Protein AF-A0A1H7T6Z9-F1 (afdb_monomer_lite)

Structure (mmCIF, N/CA/C/O backbone):
data_AF-A0A1H7T6Z9-F1
#
_entry.id   AF-A0A1H7T6Z9-F1
#
loop_
_atom_site.group_PDB
_atom_site.id
_atom_site.type_symbol
_atom_site.label_atom_id
_atom_site.label_alt_id
_atom_site.label_comp_id
_atom_site.label_asym_id
_atom_site.label_entity_id
_atom_site.label_seq_id
_atom_site.pdbx_PDB_ins_code
_atom_site.Cartn_x
_atom_site.Cartn_y
_atom_site.Cartn_z
_atom_site.occupancy
_atom_site.B_iso_or_equiv
_atom_site.auth_seq_id
_atom_site.auth_comp_id
_atom_site.auth_asym_id
_atom_site.auth_atom_id
_atom_site.pdbx_PDB_model_num
ATOM 1 N N . MET A 1 1 ? 16.676 -11.929 27.627 1.00 57.44 1 MET A N 1
ATOM 2 C CA . MET A 1 1 ? 15.987 -12.385 26.399 1.00 57.44 1 MET A CA 1
ATOM 3 C C . MET A 1 1 ? 15.562 -11.222 25.501 1.00 57.44 1 MET A C 1
ATOM 5 O O . MET A 1 1 ? 16.091 -11.121 24.407 1.00 57.44 1 MET A O 1
ATOM 9 N N . MET A 1 2 ? 14.733 -10.282 25.974 1.00 67.62 2 MET A N 1
ATOM 10 C CA . MET A 1 2 ? 14.221 -9.146 25.175 1.00 67.62 2 MET A CA 1
ATOM 11 C C . MET A 1 2 ? 15.306 -8.262 24.519 1.00 67.62 2 MET A C 1
ATOM 13 O O . MET A 1 2 ? 15.162 -7.859 23.372 1.00 67.62 2 MET A O 1
ATOM 17 N N . LYS A 1 3 ? 16.438 -8.031 25.203 1.00 70.81 3 LYS A N 1
ATOM 18 C CA . LYS A 1 3 ? 17.573 -7.251 24.664 1.00 70.81 3 LYS A CA 1
ATOM 19 C C . LYS A 1 3 ? 18.275 -7.924 23.479 1.00 70.81 3 LYS A C 1
ATOM 21 O O . LYS A 1 3 ? 18.734 -7.235 22.581 1.00 70.81 3 LYS A O 1
ATOM 26 N N . ILE A 1 4 ? 18.343 -9.257 23.480 1.00 84.38 4 ILE A N 1
ATOM 27 C CA . ILE A 1 4 ? 18.971 -10.033 22.400 1.00 84.38 4 ILE A CA 1
ATOM 28 C C . ILE A 1 4 ? 18.060 -10.018 21.173 1.00 84.38 4 ILE A C 1
ATOM 30 O O . ILE A 1 4 ? 18.540 -9.797 20.072 1.00 84.38 4 ILE A O 1
ATOM 34 N N . VAL A 1 5 ? 16.746 -10.159 21.370 1.00 84.94 5 VAL A N 1
ATOM 35 C CA . VAL A 1 5 ? 15.757 -10.064 20.285 1.00 84.94 5 VAL A CA 1
ATOM 36 C C . VAL A 1 5 ? 15.786 -8.678 19.639 1.00 84.94 5 VAL A C 1
ATOM 38 O O . VAL A 1 5 ? 15.854 -8.580 18.420 1.00 84.94 5 VAL A O 1
ATOM 41 N N . LEU A 1 6 ? 15.822 -7.612 20.446 1.00 81.50 6 LEU A N 1
ATOM 42 C CA . LEU A 1 6 ? 15.933 -6.241 19.946 1.00 81.50 6 LEU A CA 1
ATOM 43 C C . LEU A 1 6 ? 17.241 -6.019 19.175 1.00 81.50 6 LEU A C 1
ATOM 45 O O . LEU A 1 6 ? 17.231 -5.415 18.111 1.00 81.50 6 LEU A O 1
ATOM 49 N N . PHE A 1 7 ? 18.360 -6.536 19.683 1.00 84.75 7 PHE A N 1
ATOM 50 C CA . PHE A 1 7 ? 19.660 -6.413 19.028 1.00 84.75 7 PHE A CA 1
ATOM 51 C C . PHE A 1 7 ? 19.715 -7.168 17.693 1.00 84.75 7 PHE A C 1
ATOM 53 O O . PHE A 1 7 ? 20.201 -6.625 16.706 1.00 84.75 7 PHE A O 1
ATOM 60 N N . VAL A 1 8 ? 19.156 -8.381 17.639 1.00 86.25 8 VAL A N 1
ATOM 61 C CA . VAL A 1 8 ? 19.026 -9.166 16.400 1.00 86.25 8 VAL A CA 1
ATOM 62 C C . VAL A 1 8 ? 18.113 -8.456 15.401 1.00 86.25 8 VAL A C 1
ATOM 64 O O . VAL A 1 8 ? 18.444 -8.396 14.222 1.00 86.25 8 VAL A O 1
ATOM 67 N N . PHE A 1 9 ? 17.009 -7.865 15.864 1.00 82.75 9 PHE A N 1
ATOM 68 C CA . PHE A 1 9 ? 16.104 -7.090 15.017 1.00 82.75 9 PHE A CA 1
ATOM 69 C C . PHE A 1 9 ? 16.793 -5.849 14.433 1.00 82.75 9 PHE A C 1
ATOM 71 O O . PHE A 1 9 ? 16.716 -5.616 13.232 1.00 82.75 9 PHE A O 1
ATOM 78 N N . VAL A 1 10 ? 17.541 -5.097 15.247 1.00 84.81 10 VAL A N 1
ATOM 79 C CA . VAL A 1 10 ? 18.316 -3.930 14.791 1.00 84.81 10 VAL A CA 1
ATOM 80 C C . VAL A 1 10 ? 19.400 -4.336 13.789 1.00 84.81 10 VAL A C 1
ATOM 82 O O . VAL A 1 10 ? 19.550 -3.679 12.761 1.00 84.81 10 VAL A O 1
ATOM 85 N N . LEU A 1 11 ? 20.113 -5.439 14.039 1.00 81.44 11 LEU A N 1
ATOM 86 C CA . LEU A 1 11 ? 21.101 -5.985 13.104 1.00 81.44 11 LEU A CA 1
ATOM 87 C C . LEU A 1 11 ? 20.465 -6.365 11.765 1.00 81.44 11 LEU A C 1
ATOM 89 O O . LEU A 1 11 ? 20.989 -5.994 10.718 1.00 81.44 11 LEU A O 1
ATOM 93 N N . LEU A 1 12 ? 19.316 -7.039 11.793 1.00 76.88 12 LEU A N 1
ATOM 94 C CA . LEU A 1 12 ? 18.609 -7.477 10.592 1.00 76.88 12 LEU A CA 1
ATOM 95 C C . LEU A 1 12 ? 18.054 -6.291 9.790 1.00 76.88 12 LEU A C 1
ATOM 97 O O . LEU A 1 12 ? 18.137 -6.284 8.568 1.00 76.88 12 LEU A O 1
ATOM 101 N N . VAL A 1 13 ? 17.569 -5.244 10.461 1.00 75.62 13 VAL A N 1
ATOM 102 C CA . VAL A 1 13 ? 17.171 -3.991 9.801 1.00 75.62 13 VAL A CA 1
ATOM 103 C C . VAL A 1 13 ? 18.387 -3.294 9.178 1.00 75.62 13 VAL A C 1
ATOM 105 O O . VAL A 1 13 ? 18.314 -2.834 8.041 1.00 75.62 13 VAL A O 1
ATOM 108 N N . SER A 1 14 ? 19.528 -3.258 9.874 1.00 70.62 14 SER A N 1
ATOM 109 C CA . SER A 1 14 ? 20.735 -2.592 9.369 1.00 70.62 14 SER A CA 1
ATOM 110 C C . SER A 1 14 ? 21.342 -3.271 8.135 1.00 70.62 14 SER A C 1
ATOM 112 O O . SER A 1 14 ? 21.759 -2.580 7.210 1.00 70.62 14 SER A O 1
ATOM 114 N N . THR A 1 15 ? 21.329 -4.607 8.058 1.00 68.25 15 THR A N 1
ATOM 115 C CA . THR A 1 15 ? 21.848 -5.337 6.888 1.00 68.25 15 THR A CA 1
ATOM 116 C C . THR A 1 15 ? 20.952 -5.191 5.662 1.00 68.25 15 THR A C 1
ATOM 118 O O . THR A 1 15 ? 21.460 -5.137 4.544 1.00 68.25 15 THR A O 1
ATOM 121 N N . VAL A 1 16 ? 19.635 -5.065 5.855 1.00 62.72 16 VAL A N 1
ATOM 122 C CA . VAL A 1 16 ? 18.693 -4.776 4.765 1.00 62.72 16 VAL A CA 1
ATOM 123 C C . VAL A 1 16 ? 18.946 -3.378 4.193 1.00 62.72 16 VAL A C 1
ATOM 125 O O . VAL A 1 16 ? 18.998 -3.224 2.974 1.00 62.72 16 VAL A O 1
ATOM 128 N N . ILE A 1 17 ? 19.197 -2.377 5.046 1.00 60.91 17 ILE A N 1
ATOM 129 C CA . ILE A 1 17 ? 19.465 -0.993 4.614 1.00 60.91 17 ILE A CA 1
ATOM 130 C C . ILE A 1 17 ? 20.803 -0.882 3.863 1.00 60.91 17 ILE A C 1
ATOM 132 O O . ILE A 1 17 ? 20.879 -0.203 2.843 1.00 60.91 17 ILE A O 1
ATOM 136 N N . SER A 1 18 ? 21.855 -1.572 4.316 1.00 55.03 18 SER A N 1
ATOM 137 C CA . SER A 1 18 ? 23.195 -1.485 3.708 1.00 55.03 18 SER A CA 1
ATOM 138 C C . SER A 1 18 ? 23.372 -2.276 2.403 1.00 55.03 18 SER A C 1
ATOM 140 O O . SER A 1 18 ? 24.425 -2.182 1.781 1.00 55.03 18 SER A O 1
ATOM 142 N N . SER A 1 19 ? 22.372 -3.050 1.971 1.00 51.69 19 SER A N 1
ATOM 143 C CA . SER A 1 19 ? 22.443 -3.871 0.748 1.00 51.69 19 SER A CA 1
ATOM 144 C C . SER A 1 19 ? 22.004 -3.151 -0.539 1.00 51.69 19 SER A C 1
ATOM 146 O O . SER A 1 19 ? 21.921 -3.774 -1.594 1.00 51.69 19 SER A O 1
ATOM 148 N N . GLN A 1 20 ? 21.732 -1.842 -0.479 1.00 53.03 20 GLN A N 1
ATOM 149 C CA . GLN A 1 20 ? 21.158 -1.091 -1.604 1.00 53.03 20 GLN A CA 1
ATOM 150 C C . GLN A 1 20 ? 22.172 -0.599 -2.653 1.00 53.03 20 GLN A C 1
ATOM 152 O O . GLN A 1 20 ? 21.759 -0.219 -3.749 1.00 53.03 20 GLN A O 1
ATOM 157 N N . ASP A 1 21 ? 23.476 -0.681 -2.390 1.00 42.06 21 ASP A N 1
ATOM 158 C CA . ASP A 1 21 ? 24.509 -0.236 -3.329 1.00 42.06 21 ASP A CA 1
ATOM 159 C C . ASP A 1 21 ? 25.068 -1.404 -4.148 1.00 42.06 21 ASP A C 1
ATOM 161 O O . ASP A 1 21 ? 26.077 -1.998 -3.769 1.00 42.06 21 ASP A O 1
ATOM 165 N N . SER A 1 22 ? 24.418 -1.734 -5.272 1.00 42.53 22 SER A N 1
ATOM 166 C CA . SER A 1 22 ? 25.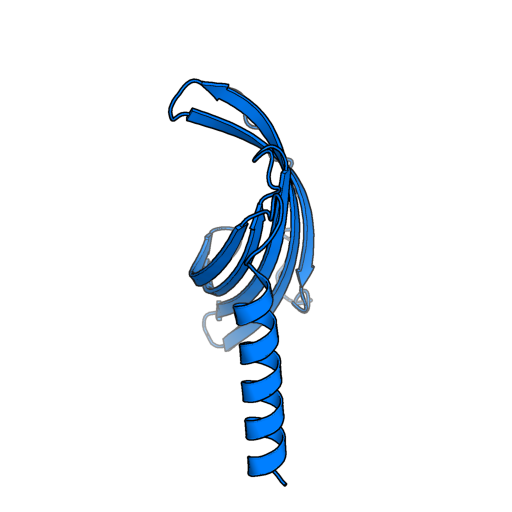049 -2.101 -6.561 1.00 42.53 22 SER A CA 1
ATOM 167 C C . SER A 1 22 ? 24.046 -2.773 -7.515 1.00 42.53 22 SER A C 1
ATOM 169 O O . SER A 1 22 ? 23.539 -3.850 -7.220 1.00 42.53 22 SER A O 1
ATOM 171 N N . TYR A 1 23 ? 23.879 -2.159 -8.694 1.00 46.25 23 TYR A N 1
ATOM 172 C CA . TYR A 1 23 ? 23.100 -2.564 -9.883 1.00 46.25 23 TYR A CA 1
ATOM 173 C C . TYR A 1 23 ? 21.584 -2.346 -9.837 1.00 46.25 23 TYR A C 1
ATOM 175 O O . TYR A 1 23 ? 20.864 -3.064 -9.164 1.00 46.25 23 TYR A O 1
ATOM 183 N N . GLU A 1 24 ? 21.121 -1.361 -10.624 1.00 55.41 24 GLU A N 1
ATOM 184 C CA . GLU A 1 24 ? 19.726 -1.168 -11.060 1.00 55.41 24 GLU A CA 1
ATOM 185 C C . GLU A 1 24 ? 18.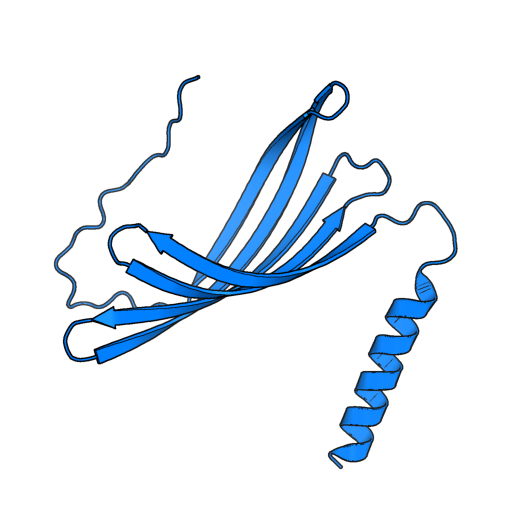661 -1.532 -10.016 1.00 55.41 24 GLU A C 1
ATOM 187 O O . GLU A 1 24 ? 17.714 -2.250 -10.322 1.00 55.41 24 GLU A O 1
ATOM 192 N N . ASN A 1 25 ? 18.786 -1.063 -8.778 1.00 64.38 25 ASN A N 1
ATOM 193 C CA . ASN A 1 25 ? 17.817 -1.406 -7.746 1.00 64.38 25 ASN A CA 1
ATOM 194 C C . ASN A 1 25 ? 16.636 -0.435 -7.803 1.00 64.38 25 ASN A C 1
ATOM 196 O O . ASN A 1 25 ? 16.803 0.785 -7.839 1.00 64.38 25 ASN A O 1
ATOM 200 N N . GLY A 1 26 ? 15.425 -0.989 -7.860 1.00 70.25 26 GLY A N 1
ATOM 201 C CA . GLY A 1 26 ? 14.199 -0.223 -7.668 1.00 70.25 26 GLY A CA 1
ATOM 202 C C . GLY A 1 26 ? 14.192 0.520 -6.324 1.00 70.25 26 GLY A C 1
ATOM 203 O O . GLY A 1 26 ? 15.003 0.233 -5.446 1.00 70.25 26 GLY A O 1
ATOM 204 N N . SER A 1 27 ? 13.282 1.476 -6.141 1.00 83.69 27 SER A N 1
ATOM 205 C CA . SER A 1 27 ? 13.150 2.199 -4.869 1.00 83.69 27 SER A CA 1
ATOM 206 C C . SER A 1 27 ? 12.188 1.484 -3.928 1.00 83.69 27 SER A C 1
ATOM 208 O O . SER A 1 27 ? 11.183 0.934 -4.377 1.00 83.69 27 SER A O 1
ATOM 210 N N . ILE A 1 28 ? 12.478 1.510 -2.626 1.00 88.12 28 ILE A N 1
ATOM 211 C CA . ILE A 1 28 ? 11.510 1.152 -1.586 1.00 88.12 28 ILE A CA 1
ATOM 212 C C . ILE A 1 28 ? 11.161 2.418 -0.812 1.00 88.12 28 ILE A C 1
ATOM 214 O O . ILE A 1 28 ? 12.044 3.066 -0.255 1.00 88.12 28 ILE A O 1
ATOM 218 N N . ASP A 1 29 ? 9.873 2.728 -0.758 1.00 86.25 29 ASP A N 1
ATOM 219 C CA . ASP A 1 29 ? 9.303 3.856 -0.039 1.00 86.25 29 ASP A CA 1
ATOM 220 C C . ASP A 1 29 ? 8.437 3.334 1.115 1.00 86.25 29 ASP A C 1
ATOM 222 O O . ASP A 1 29 ? 7.695 2.359 0.967 1.00 86.25 29 ASP A O 1
ATOM 226 N N . PHE A 1 30 ? 8.522 3.984 2.275 1.00 91.12 30 PHE A N 1
ATOM 227 C CA . PHE A 1 30 ? 7.702 3.669 3.445 1.00 91.12 30 PHE A CA 1
ATOM 228 C C . PHE A 1 30 ? 6.856 4.881 3.826 1.00 91.12 30 PHE A C 1
ATOM 230 O O . PHE A 1 30 ? 7.336 6.013 3.808 1.00 91.12 30 PHE A O 1
ATOM 237 N N . GLY A 1 31 ? 5.599 4.635 4.183 1.00 83.00 31 GLY A N 1
ATOM 238 C CA . GLY A 1 31 ? 4.636 5.654 4.576 1.00 83.00 31 GLY A CA 1
ATOM 239 C C . GLY A 1 31 ? 3.961 5.303 5.893 1.00 83.00 31 GLY A C 1
ATOM 240 O O . GLY A 1 31 ? 3.641 4.144 6.153 1.00 83.00 31 GLY A O 1
ATOM 241 N N . LEU A 1 32 ? 3.742 6.326 6.713 1.00 88.12 32 LEU A N 1
ATOM 242 C CA . LEU A 1 32 ? 2.908 6.281 7.907 1.00 88.12 32 LEU A CA 1
ATOM 243 C C . LEU A 1 32 ? 1.950 7.464 7.833 1.00 88.12 32 LEU A C 1
ATOM 245 O O . LEU A 1 32 ? 2.377 8.577 7.519 1.00 88.12 32 LEU A O 1
ATOM 249 N N . GLY A 1 33 ? 0.671 7.245 8.112 1.00 87.44 33 GLY A N 1
ATOM 250 C CA . GLY A 1 33 ? -0.318 8.311 7.999 1.00 87.44 33 GLY A CA 1
ATOM 251 C C . GLY A 1 33 ? -1.613 8.024 8.735 1.00 87.44 33 GLY A C 1
ATOM 252 O O . GLY A 1 33 ? -1.813 6.937 9.271 1.00 87.44 33 GLY A O 1
ATOM 253 N N . ALA A 1 34 ? -2.491 9.021 8.747 1.00 87.06 34 ALA A N 1
ATOM 254 C CA . ALA A 1 34 ? -3.892 8.824 9.084 1.00 87.06 34 ALA A CA 1
ATOM 255 C C . ALA A 1 34 ? -4.658 8.409 7.823 1.00 87.06 34 ALA A C 1
ATOM 257 O O . ALA A 1 34 ? -4.348 8.878 6.726 1.00 87.06 34 ALA A O 1
ATOM 258 N N . VAL A 1 35 ? -5.659 7.552 7.984 1.00 81.25 35 VAL A N 1
ATOM 259 C CA . VAL A 1 35 ? -6.585 7.170 6.917 1.00 81.25 35 VAL A CA 1
ATOM 260 C C . VAL A 1 35 ? -7.995 7.572 7.322 1.00 81.25 35 VAL A C 1
ATOM 262 O O . VAL A 1 35 ? -8.369 7.456 8.487 1.00 81.25 35 VAL A O 1
ATOM 265 N N . ILE A 1 36 ? -8.751 8.098 6.365 1.00 80.44 36 ILE A N 1
ATOM 266 C CA . ILE A 1 36 ? -10.174 8.391 6.514 1.00 80.44 36 ILE A CA 1
ATOM 267 C C . ILE A 1 36 ? -10.874 7.670 5.372 1.00 80.44 36 ILE A C 1
ATOM 269 O O . ILE A 1 36 ? -10.514 7.866 4.209 1.00 80.44 36 ILE A O 1
ATOM 273 N N . SER A 1 37 ? -11.848 6.840 5.711 1.00 75.38 37 SER A N 1
ATOM 274 C CA . SER A 1 37 ? -12.731 6.172 4.765 1.00 75.38 37 SER A CA 1
ATOM 275 C C . SER A 1 37 ? -14.131 6.742 4.965 1.00 75.38 37 SER A C 1
ATOM 277 O O . SER A 1 37 ? -14.668 6.770 6.071 1.00 75.38 37 SER A O 1
ATOM 279 N N . VAL A 1 38 ? -14.670 7.309 3.888 1.00 70.25 38 VAL A N 1
ATOM 280 C CA . VAL A 1 38 ? -16.006 7.911 3.832 1.00 70.25 38 VAL A CA 1
ATOM 281 C C . VAL A 1 38 ? -16.832 7.080 2.863 1.00 70.25 38 VAL A C 1
ATOM 283 O O . VAL A 1 38 ? -16.831 7.318 1.655 1.00 70.25 38 VAL A O 1
ATOM 286 N N . GLY A 1 39 ? -17.461 6.041 3.409 1.00 68.44 39 GLY A N 1
ATOM 287 C CA . GLY A 1 39 ? -18.320 5.107 2.689 1.00 68.44 39 GLY A CA 1
ATOM 288 C C . GLY A 1 39 ? -19.710 5.054 3.315 1.00 68.44 39 GLY A C 1
ATOM 289 O O . GLY A 1 39 ? -20.394 6.069 3.412 1.00 68.44 39 GLY A O 1
ATOM 290 N N . LEU A 1 40 ? -20.127 3.858 3.733 1.00 62.25 40 LEU A N 1
ATOM 291 C CA . LEU A 1 40 ? -21.375 3.655 4.481 1.00 62.25 40 LEU A CA 1
ATOM 292 C C . LEU A 1 40 ? -21.266 4.135 5.935 1.00 62.25 40 LEU A C 1
ATOM 294 O O . LEU A 1 40 ? -22.269 4.515 6.533 1.00 62.25 40 LEU A O 1
ATOM 298 N N . GLN A 1 41 ? -20.053 4.139 6.484 1.00 67.12 41 GLN A N 1
ATOM 299 C CA . GLN A 1 41 ? -19.734 4.631 7.817 1.00 67.12 41 GLN A CA 1
ATOM 300 C C . GLN A 1 41 ? -18.500 5.541 7.737 1.00 67.12 41 GLN A C 1
ATOM 302 O O . GLN A 1 41 ? -17.704 5.443 6.799 1.00 67.12 41 GLN A O 1
ATOM 307 N N . GLU A 1 42 ? -18.379 6.474 8.683 1.00 71.88 42 GLU A N 1
ATOM 308 C CA . GLU A 1 42 ? -17.177 7.296 8.830 1.00 71.88 42 GLU A CA 1
ATOM 309 C C . GLU A 1 42 ? -16.138 6.519 9.637 1.00 71.88 42 GLU A C 1
ATOM 311 O O . GLU A 1 42 ? -16.323 6.249 10.826 1.00 71.88 42 GLU A O 1
ATOM 316 N N . GLU A 1 43 ? -15.031 6.180 8.986 1.00 80.56 43 GLU A N 1
ATOM 317 C CA . GLU A 1 43 ? -13.969 5.376 9.579 1.00 80.56 43 GLU A CA 1
ATO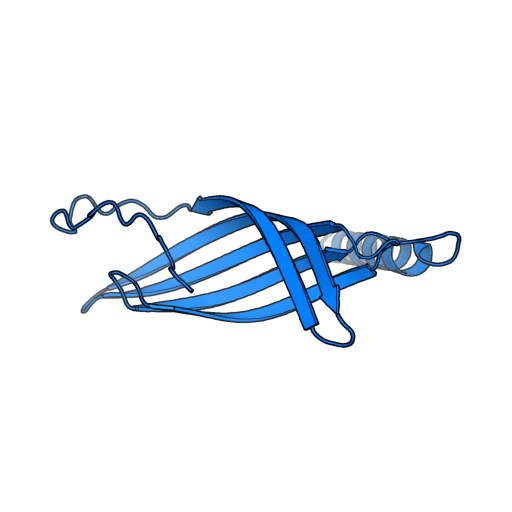M 318 C C . GLU A 1 43 ? -12.695 6.216 9.592 1.00 80.56 43 GLU A C 1
ATOM 320 O O . GLU A 1 43 ? -12.266 6.760 8.569 1.00 80.56 43 GLU A O 1
ATOM 325 N N . VAL A 1 44 ? -12.071 6.332 10.761 1.00 86.62 44 VAL A N 1
ATOM 326 C CA . VAL A 1 44 ? -10.779 7.009 10.914 1.00 86.62 44 VAL A CA 1
ATOM 327 C C . VAL A 1 44 ? -9.753 6.005 11.385 1.00 86.62 44 VAL A C 1
ATOM 329 O O . VAL A 1 44 ? -10.067 5.108 12.154 1.00 86.62 44 VAL A O 1
ATOM 332 N N . GLY A 1 45 ? -8.513 6.130 10.946 1.00 87.62 45 GLY A N 1
ATOM 333 C CA . GLY A 1 45 ? -7.519 5.111 11.223 1.00 87.62 45 GLY A CA 1
ATOM 334 C C . GLY A 1 45 ? -6.097 5.589 11.066 1.00 87.62 45 GLY A C 1
ATOM 335 O O . GLY A 1 45 ? -5.833 6.749 10.745 1.00 87.62 45 GLY A O 1
ATOM 336 N N . PHE A 1 46 ? -5.172 4.657 11.255 1.00 91.25 46 PHE A N 1
ATOM 337 C CA . PHE A 1 46 ? -3.791 4.834 10.835 1.00 91.25 46 PHE A CA 1
ATOM 338 C C . PHE A 1 46 ? -3.434 3.838 9.736 1.00 91.25 46 PHE A C 1
ATOM 340 O O . PHE A 1 46 ? -3.960 2.728 9.683 1.00 91.25 46 PHE A O 1
ATOM 347 N N . ASN A 1 47 ? -2.515 4.257 8.876 1.00 90.06 47 ASN A N 1
ATOM 348 C CA . ASN A 1 47 ? -2.006 3.515 7.738 1.00 90.06 47 ASN A CA 1
ATOM 349 C C . ASN A 1 47 ? -0.496 3.328 7.883 1.00 90.06 47 ASN A C 1
ATOM 351 O O . ASN A 1 47 ? 0.230 4.263 8.234 1.00 90.06 47 ASN A O 1
ATOM 355 N N . ILE A 1 48 ? -0.038 2.124 7.563 1.00 91.88 48 ILE A N 1
ATOM 356 C CA . ILE A 1 48 ? 1.357 1.795 7.308 1.00 91.88 48 ILE A CA 1
ATOM 357 C C . ILE A 1 48 ? 1.434 1.271 5.879 1.00 91.88 48 ILE A C 1
ATOM 359 O O . ILE A 1 48 ? 0.727 0.331 5.521 1.00 91.88 48 ILE A O 1
ATOM 363 N N . ARG A 1 49 ? 2.309 1.854 5.065 1.00 90.31 49 ARG A N 1
ATOM 364 C CA . ARG A 1 49 ? 2.489 1.489 3.659 1.00 90.31 49 ARG A CA 1
ATOM 365 C C . ARG A 1 49 ? 3.951 1.204 3.365 1.00 90.31 49 ARG A C 1
ATOM 367 O O . ARG A 1 49 ? 4.832 1.950 3.785 1.00 90.31 49 ARG A O 1
ATOM 374 N N . SER A 1 50 ? 4.202 0.160 2.590 1.00 91.38 50 SER A N 1
ATOM 375 C CA . SER A 1 50 ? 5.472 -0.071 1.912 1.00 91.38 50 SER A CA 1
ATOM 376 C C . SER A 1 50 ? 5.220 -0.166 0.416 1.00 91.38 50 SER A C 1
ATOM 378 O O . SER A 1 50 ? 4.264 -0.802 -0.027 1.00 91.38 50 SER A O 1
ATOM 380 N N . GLN A 1 51 ? 6.066 0.485 -0.367 1.00 89.69 51 GLN A N 1
ATOM 381 C CA . GLN A 1 51 ? 5.963 0.523 -1.812 1.00 89.69 51 GLN A CA 1
ATOM 382 C C . GLN A 1 51 ? 7.321 0.205 -2.426 1.00 89.69 51 GLN A C 1
ATOM 384 O O . GLN A 1 51 ? 8.298 0.876 -2.129 1.00 89.69 51 GLN A O 1
ATOM 389 N N . PHE A 1 52 ? 7.375 -0.768 -3.330 1.00 90.44 52 PHE A N 1
ATOM 390 C CA . PHE A 1 52 ? 8.548 -1.037 -4.153 1.00 90.44 52 PHE A CA 1
ATOM 391 C C . PHE A 1 52 ? 8.290 -0.601 -5.594 1.00 90.44 52 PHE A C 1
ATOM 393 O O . PHE A 1 52 ? 7.411 -1.140 -6.266 1.00 90.44 52 PHE A O 1
ATOM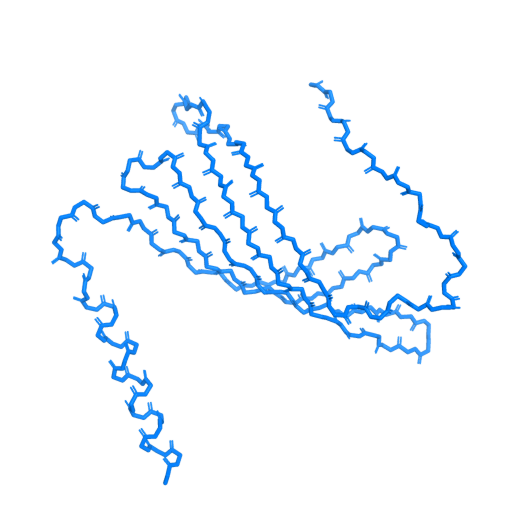 400 N N . THR A 1 53 ? 9.069 0.350 -6.094 1.00 88.88 53 THR A N 1
ATOM 401 C CA . THR A 1 53 ? 9.028 0.795 -7.488 1.00 88.88 53 THR A CA 1
ATOM 402 C C . THR A 1 53 ? 10.189 0.173 -8.246 1.00 88.88 53 THR A C 1
ATOM 404 O O . THR A 1 53 ? 11.343 0.407 -7.914 1.00 88.88 53 THR A O 1
ATOM 407 N N . SER A 1 54 ? 9.894 -0.586 -9.300 1.00 86.94 54 SER A N 1
ATOM 408 C CA . SER A 1 54 ? 10.915 -1.182 -10.172 1.00 86.94 54 SER A CA 1
ATOM 409 C C . SER A 1 54 ? 11.890 -0.142 -10.735 1.00 86.94 54 SER A C 1
ATOM 411 O O . SER A 1 54 ? 11.551 1.025 -10.928 1.00 86.94 54 SER A O 1
ATOM 413 N N . SER A 1 55 ? 13.087 -0.587 -11.096 1.00 83.38 55 SER A N 1
ATOM 414 C CA . SER A 1 55 ? 14.190 0.247 -11.599 1.00 83.38 55 SER A CA 1
ATOM 415 C C . SER A 1 55 ? 13.832 0.996 -12.885 1.00 83.38 55 SER A C 1
ATOM 417 O O . SER A 1 55 ? 14.231 2.139 -13.088 1.00 83.38 55 SER A O 1
ATOM 419 N N . THR A 1 56 ? 12.987 0.393 -13.727 1.00 81.75 56 THR A N 1
ATOM 420 C CA . THR A 1 56 ? 12.445 1.031 -14.941 1.00 81.75 56 THR A CA 1
ATOM 421 C C . THR A 1 56 ? 11.331 2.043 -14.650 1.00 81.75 56 THR A C 1
ATOM 423 O O . THR A 1 56 ? 10.843 2.705 -15.566 1.00 81.75 56 THR A O 1
ATOM 426 N N . LYS A 1 57 ? 10.896 2.154 -13.387 1.00 80.00 57 LYS A N 1
ATOM 427 C CA . LYS A 1 57 ? 9.777 2.973 -12.893 1.00 80.00 57 LYS A CA 1
ATOM 428 C C . LYS A 1 57 ? 8.435 2.683 -13.576 1.00 80.00 57 LYS A C 1
ATOM 430 O O . LYS A 1 57 ? 7.518 3.508 -13.521 1.00 80.00 57 LYS A O 1
ATOM 435 N N . LYS A 1 58 ? 8.314 1.518 -14.224 1.00 85.69 58 LYS A N 1
ATOM 436 C CA . LYS A 1 58 ? 7.103 1.080 -14.933 1.00 85.69 58 LYS A CA 1
ATOM 437 C C . LYS A 1 58 ? 6.141 0.317 -14.044 1.00 85.69 58 LYS A C 1
ATOM 439 O O . LYS A 1 58 ? 4.945 0.397 -14.281 1.00 85.69 58 LYS A O 1
ATOM 444 N N . SER A 1 59 ? 6.648 -0.395 -13.048 1.00 89.56 59 SER A N 1
ATOM 445 C CA . SER A 1 59 ? 5.831 -1.205 -12.149 1.00 89.56 59 SER A CA 1
ATOM 446 C C . SER A 1 59 ? 6.094 -0.852 -10.697 1.00 89.56 59 SER A C 1
ATOM 448 O O . SER A 1 59 ? 7.238 -0.567 -10.328 1.00 89.56 59 SER A O 1
ATOM 450 N N . THR A 1 60 ? 5.043 -0.931 -9.893 1.00 90.81 60 THR A N 1
ATOM 451 C CA . THR A 1 60 ? 5.057 -0.617 -8.472 1.00 90.81 60 THR A CA 1
ATOM 452 C C . THR A 1 60 ? 4.257 -1.668 -7.712 1.00 90.81 60 THR A C 1
ATOM 454 O O . THR A 1 60 ? 3.111 -1.939 -8.056 1.00 90.81 60 THR A O 1
ATOM 457 N N . TYR A 1 61 ? 4.857 -2.243 -6.679 1.00 91.94 61 TYR A N 1
ATOM 458 C CA . TYR A 1 61 ? 4.216 -3.164 -5.746 1.00 91.94 61 TYR A CA 1
ATOM 459 C C . TYR A 1 61 ? 3.942 -2.413 -4.453 1.00 91.94 61 TYR A C 1
ATOM 461 O O . TYR A 1 61 ? 4.806 -1.676 -3.986 1.00 91.94 61 TYR A O 1
ATOM 469 N N . ILE A 1 62 ? 2.755 -2.579 -3.890 1.00 91.56 62 ILE A N 1
ATOM 470 C CA . ILE A 1 62 ? 2.316 -1.855 -2.703 1.00 91.56 62 ILE A CA 1
ATOM 471 C C . ILE A 1 62 ? 1.790 -2.867 -1.693 1.00 91.56 62 ILE A C 1
ATOM 473 O O . ILE A 1 62 ? 1.037 -3.771 -2.049 1.00 91.56 62 ILE A O 1
ATOM 477 N N . VAL A 1 63 ? 2.198 -2.703 -0.441 1.00 92.62 63 VAL A N 1
ATOM 478 C CA . VAL A 1 63 ? 1.684 -3.435 0.713 1.00 92.62 63 VAL A CA 1
ATOM 479 C C . VAL A 1 63 ? 1.222 -2.417 1.739 1.00 92.62 63 VAL A C 1
ATOM 481 O O . VAL A 1 63 ? 1.955 -1.484 2.071 1.00 92.62 63 VAL A O 1
ATOM 484 N N . GLU A 1 64 ? 0.008 -2.591 2.238 1.00 92.44 64 GLU A N 1
ATOM 485 C CA . GLU A 1 64 ? -0.638 -1.667 3.158 1.00 92.44 64 GLU A CA 1
ATOM 486 C C . GLU A 1 64 ? -1.245 -2.415 4.330 1.00 92.44 64 GLU A C 1
ATOM 488 O O . GLU A 1 64 ? -1.858 -3.466 4.171 1.00 92.44 64 GLU A O 1
ATOM 493 N N . TYR A 1 65 ? -1.093 -1.832 5.508 1.00 91.50 65 TYR A N 1
ATOM 494 C CA . TYR A 1 65 ? -1.824 -2.205 6.700 1.00 91.50 65 TYR A CA 1
ATOM 495 C C . TYR A 1 65 ? -2.568 -0.975 7.203 1.00 91.50 65 TYR A C 1
ATOM 497 O O . TYR A 1 65 ? -1.957 0.076 7.413 1.00 91.50 65 TYR A O 1
ATOM 505 N N . ASN A 1 66 ? -3.871 -1.107 7.411 1.00 89.19 66 ASN A N 1
ATOM 506 C CA . ASN A 1 66 ? -4.681 -0.080 8.041 1.00 89.19 66 ASN A CA 1
ATOM 507 C C . ASN A 1 66 ? -5.305 -0.629 9.310 1.00 89.19 66 ASN A C 1
ATOM 509 O O . ASN A 1 66 ? -5.674 -1.798 9.385 1.00 89.19 66 ASN A O 1
ATOM 513 N N . ARG A 1 67 ? -5.475 0.249 10.289 1.00 89.62 67 ARG A N 1
ATOM 514 C CA . ARG A 1 67 ? -6.339 -0.008 11.431 1.00 89.62 67 ARG A CA 1
ATOM 515 C C . ARG A 1 67 ? -7.351 1.107 11.535 1.00 89.62 67 ARG A C 1
ATOM 517 O O . ARG A 1 67 ? -6.962 2.264 11.702 1.00 89.62 67 ARG A O 1
ATOM 524 N N . PHE A 1 68 ? -8.615 0.734 11.452 1.00 88.38 68 PHE A N 1
ATOM 525 C CA . PHE A 1 68 ? -9.745 1.645 11.463 1.00 88.38 68 PHE A CA 1
ATOM 526 C C . PHE A 1 68 ? -10.447 1.628 12.815 1.00 88.38 68 PHE A C 1
ATOM 528 O O . PHE A 1 68 ? -10.468 0.618 13.516 1.00 88.38 68 PHE A O 1
A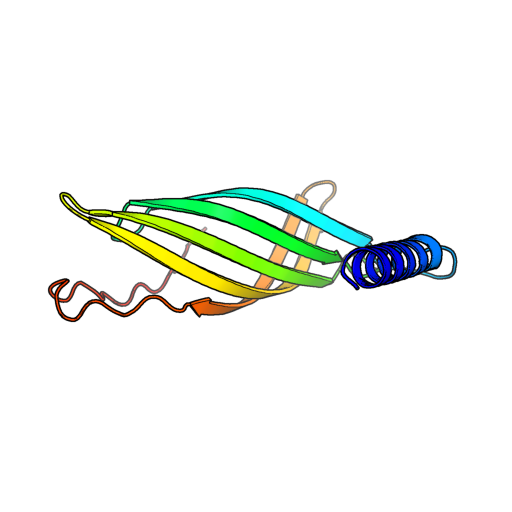TOM 535 N N . PHE A 1 69 ? -11.009 2.774 13.166 1.00 86.88 69 PHE A N 1
ATOM 536 C CA . PHE A 1 69 ? -11.843 3.022 14.325 1.00 86.88 69 PHE A CA 1
ATOM 537 C C . PHE A 1 69 ? -13.166 3.563 13.798 1.00 86.88 69 PHE A C 1
ATOM 539 O O . PHE A 1 69 ? -13.218 4.648 13.209 1.00 86.88 69 PHE A O 1
ATOM 546 N N . ILE A 1 70 ? -14.222 2.793 14.013 1.00 82.12 70 ILE A N 1
ATOM 547 C CA . ILE A 1 70 ? -15.587 3.161 13.677 1.00 82.12 70 ILE A CA 1
ATOM 548 C C . ILE A 1 70 ? -16.230 3.680 14.952 1.00 82.12 70 ILE A C 1
ATOM 550 O O . ILE A 1 70 ? -16.249 2.998 15.980 1.00 82.12 70 ILE A O 1
ATOM 554 N N . LYS A 1 71 ? -16.754 4.901 14.900 1.00 72.12 71 LYS A N 1
ATOM 555 C CA . LYS A 1 71 ? -17.499 5.470 16.018 1.00 72.12 71 LYS A CA 1
ATOM 556 C C . LYS A 1 71 ? -18.991 5.233 15.808 1.00 72.12 71 LYS A C 1
ATOM 558 O O . LYS A 1 71 ? -19.657 6.055 15.185 1.00 72.12 71 LYS A O 1
ATOM 563 N N . GLU A 1 72 ? -19.522 4.157 16.379 1.00 67.19 72 GLU A N 1
ATOM 564 C CA . GLU A 1 72 ? -20.968 3.999 16.549 1.00 67.19 72 GLU A CA 1
ATOM 565 C C . GLU A 1 72 ? -21.413 4.599 17.892 1.00 67.19 72 GLU A C 1
ATOM 567 O O . GLU A 1 72 ? -20.636 4.690 18.843 1.00 67.19 72 GLU A O 1
ATOM 572 N N . PHE A 1 73 ? -22.665 5.063 17.959 1.00 59.59 73 PHE A N 1
ATOM 573 C CA . PHE A 1 73 ? -23.219 5.919 19.023 1.00 59.59 73 PHE A CA 1
ATOM 574 C C . PHE A 1 73 ? -22.834 5.536 20.466 1.00 59.59 73 PHE A C 1
ATOM 576 O O . PHE A 1 73 ? -22.626 6.431 21.285 1.00 59.59 73 PHE A O 1
ATOM 583 N N . GLU A 1 74 ? -22.707 4.241 20.768 1.00 61.59 74 GLU A N 1
ATOM 584 C CA . GLU A 1 74 ? -22.351 3.732 22.101 1.00 61.59 74 GLU A CA 1
ATOM 585 C C . GLU A 1 74 ? -21.142 2.778 22.112 1.00 61.59 74 GLU A C 1
ATOM 587 O O . GLU A 1 74 ? -20.706 2.371 23.189 1.00 61.59 74 GLU A O 1
ATOM 592 N N . ASN A 1 75 ? -20.566 2.432 20.952 1.00 62.69 75 ASN A N 1
ATOM 593 C CA . ASN A 1 75 ? -19.467 1.471 20.864 1.00 62.69 75 ASN A CA 1
ATOM 594 C C . ASN A 1 75 ? -18.433 1.884 19.807 1.00 62.69 75 ASN A C 1
ATOM 596 O O . ASN A 1 75 ? -18.777 2.375 18.736 1.00 62.69 75 ASN A O 1
ATOM 600 N N . THR A 1 76 ? -17.148 1.709 20.119 1.00 73.19 76 THR A N 1
ATOM 601 C CA . THR A 1 76 ? -16.071 1.920 19.141 1.00 73.19 76 THR A CA 1
ATOM 602 C C . THR A 1 76 ? -15.651 0.574 18.591 1.00 73.19 76 THR A C 1
ATOM 604 O O . THR A 1 76 ? -15.033 -0.216 19.308 1.00 73.19 76 THR A O 1
ATOM 607 N N . GLU A 1 77 ? -15.977 0.320 17.331 1.00 80.50 77 GLU A N 1
ATOM 608 C CA . GLU A 1 77 ? -15.508 -0.874 16.641 1.00 80.50 77 GLU A CA 1
ATOM 609 C C . GLU A 1 77 ? -14.141 -0.621 16.029 1.00 80.50 77 GLU A C 1
ATOM 611 O O . GLU A 1 77 ? -13.789 0.502 15.656 1.00 80.50 77 GLU A O 1
ATOM 616 N N . VAL A 1 78 ? -13.336 -1.674 15.974 1.00 86.31 78 VAL A N 1
ATOM 617 C CA . VAL A 1 78 ? -11.971 -1.600 15.475 1.00 86.31 78 VAL A CA 1
ATOM 618 C C . VAL A 1 78 ? -11.714 -2.819 14.623 1.00 86.31 78 VAL A C 1
ATOM 620 O O . VAL A 1 78 ? -11.939 -3.938 15.078 1.00 86.31 78 VAL A O 1
ATOM 623 N N . TYR A 1 79 ? -11.186 -2.596 13.430 1.00 85.62 79 TYR A N 1
ATOM 624 C CA . TYR A 1 79 ? -10.783 -3.664 12.529 1.00 85.62 79 TYR A CA 1
ATOM 625 C C . TYR A 1 79 ? -9.495 -3.298 11.797 1.00 85.62 79 TYR A C 1
ATOM 627 O O . TYR A 1 79 ? -9.003 -2.162 11.846 1.00 85.62 79 TYR A O 1
ATOM 635 N N . ASN A 1 80 ? -8.908 -4.310 11.184 1.00 88.00 80 ASN A N 1
ATOM 636 C CA . ASN A 1 80 ? -7.631 -4.292 10.515 1.00 88.00 80 ASN A CA 1
ATOM 637 C C . ASN A 1 80 ? -7.819 -4.675 9.050 1.00 88.00 80 ASN A C 1
ATOM 639 O O . ASN A 1 80 ? -8.399 -5.717 8.741 1.00 88.00 80 ASN A O 1
ATOM 643 N N . ASP A 1 81 ? -7.197 -3.892 8.174 1.00 89.25 81 ASP A N 1
ATOM 644 C CA . ASP A 1 81 ? -7.132 -4.182 6.748 1.00 89.25 81 ASP A CA 1
ATOM 645 C C . ASP A 1 81 ? -5.702 -4.456 6.342 1.00 89.25 81 ASP A C 1
ATOM 647 O O . ASP A 1 81 ? -4.774 -3.732 6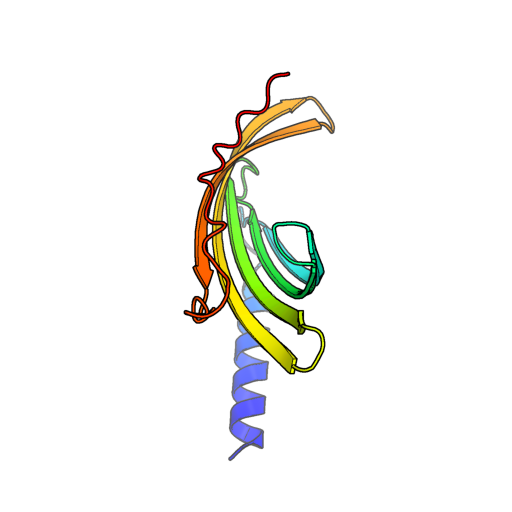.710 1.00 89.25 81 ASP A O 1
ATOM 651 N N . PHE A 1 82 ? -5.539 -5.469 5.504 1.00 89.06 82 PHE A N 1
ATOM 652 C CA . PHE A 1 82 ? -4.293 -5.755 4.830 1.00 89.06 82 PHE A CA 1
ATOM 653 C C . PHE A 1 82 ? -4.508 -5.745 3.320 1.00 89.06 82 PHE A C 1
ATOM 655 O O . PHE A 1 82 ? -5.298 -6.519 2.776 1.00 89.06 82 PHE A O 1
ATOM 662 N N . GLY A 1 83 ? -3.790 -4.854 2.644 1.00 89.12 83 GLY A N 1
ATOM 663 C CA . GLY A 1 83 ? -3.864 -4.646 1.209 1.00 89.12 83 GLY A CA 1
ATOM 664 C C . GLY A 1 83 ? -2.563 -5.010 0.512 1.00 89.12 83 GLY A C 1
ATOM 665 O O . GLY A 1 83 ? -1.478 -4.653 0.967 1.00 89.12 83 GLY A O 1
ATOM 666 N N . VAL A 1 84 ? -2.674 -5.671 -0.636 1.00 87.88 84 VAL A N 1
ATOM 667 C CA . VAL A 1 84 ? -1.576 -5.823 -1.595 1.00 87.88 84 VAL A CA 1
ATOM 668 C C . VAL A 1 84 ? -2.029 -5.334 -2.959 1.00 87.88 84 VAL A C 1
ATOM 670 O O . VAL A 1 84 ? -3.136 -5.639 -3.400 1.00 87.88 84 VAL A O 1
ATOM 673 N N . ALA A 1 85 ? -1.183 -4.577 -3.646 1.00 90.69 85 ALA A N 1
ATOM 674 C CA . ALA A 1 85 ? -1.490 -4.067 -4.972 1.00 90.69 85 ALA A CA 1
ATOM 675 C C . ALA A 1 85 ? -0.272 -4.080 -5.894 1.00 90.69 85 ALA A C 1
ATOM 677 O O . ALA A 1 85 ? 0.881 -3.989 -5.468 1.00 90.69 85 ALA A O 1
ATOM 678 N N . TYR A 1 86 ? -0.558 -4.177 -7.185 1.00 91.19 86 TYR A N 1
ATOM 679 C CA . TYR A 1 86 ? 0.398 -4.088 -8.269 1.00 91.19 86 TYR A CA 1
ATOM 680 C C . TYR A 1 86 ? -0.094 -3.071 -9.291 1.00 91.19 86 TYR A C 1
ATOM 682 O O . TYR A 1 86 ? -1.146 -3.247 -9.908 1.00 91.19 86 TYR A O 1
ATOM 690 N N . ASN A 1 87 ? 0.702 -2.029 -9.496 1.00 92.50 87 ASN A N 1
ATOM 691 C CA . ASN A 1 87 ? 0.422 -0.944 -10.420 1.00 92.50 87 ASN A CA 1
ATOM 692 C C . ASN A 1 87 ? 1.439 -0.948 -11.563 1.00 92.50 87 ASN A C 1
ATOM 694 O O . ASN A 1 87 ? 2.632 -1.176 -11.359 1.00 92.50 87 ASN A O 1
ATOM 698 N N . VAL A 1 88 ? 0.971 -0.627 -12.765 1.00 90.44 88 VAL A N 1
ATOM 699 C CA . VAL A 1 88 ? 1.776 -0.429 -13.970 1.00 90.44 88 VAL A CA 1
ATOM 700 C C . VAL A 1 88 ? 1.505 0.960 -14.531 1.00 90.44 88 VAL A C 1
ATOM 702 O O . VAL A 1 88 ? 0.362 1.409 -14.628 1.00 90.44 88 VAL A O 1
ATOM 705 N N . ARG A 1 89 ? 2.565 1.656 -14.934 1.00 88.69 89 ARG A N 1
ATOM 706 C CA . ARG A 1 89 ? 2.478 2.927 -15.647 1.00 88.69 89 ARG A CA 1
ATOM 707 C C . ARG A 1 89 ? 2.044 2.676 -17.086 1.00 88.69 89 ARG A C 1
ATOM 709 O O . ARG A 1 89 ? 2.757 2.029 -17.847 1.00 88.69 89 ARG A O 1
ATOM 716 N N . LEU A 1 90 ? 0.893 3.228 -17.446 1.00 89.38 90 LEU A N 1
ATOM 717 C CA . LEU A 1 90 ? 0.316 3.121 -18.782 1.00 89.38 90 LEU A CA 1
ATOM 718 C C . LEU A 1 90 ? 0.821 4.248 -19.683 1.00 89.38 90 LEU A C 1
ATOM 720 O O . LEU A 1 90 ? 1.209 4.009 -20.823 1.00 89.38 90 LEU A O 1
ATOM 724 N N . ILE A 1 91 ? 0.834 5.478 -19.159 1.00 88.94 91 ILE A N 1
ATOM 725 C CA . ILE A 1 91 ? 1.225 6.687 -19.894 1.00 88.94 91 ILE A CA 1
ATOM 726 C C . ILE A 1 91 ? 2.116 7.550 -19.000 1.00 88.94 91 ILE A C 1
ATOM 728 O O . ILE A 1 91 ? 1.878 7.667 -17.795 1.00 88.94 91 ILE A O 1
ATOM 732 N N . HIS A 1 92 ? 3.139 8.161 -19.597 1.00 86.31 92 HIS A N 1
ATOM 733 C CA . HIS A 1 92 ? 4.004 9.140 -18.950 1.00 86.31 92 HIS A CA 1
ATOM 734 C C . HIS A 1 92 ? 4.207 10.335 -19.874 1.00 86.31 92 HIS A C 1
ATOM 736 O O . HIS A 1 92 ? 4.684 10.163 -20.994 1.00 86.31 92 HIS A O 1
ATOM 742 N N . TRP A 1 93 ? 3.869 11.528 -19.398 1.00 88.69 93 TRP A N 1
ATOM 743 C CA . TRP A 1 93 ? 4.155 12.775 -20.090 1.00 88.69 93 TRP A CA 1
ATOM 744 C C . TRP A 1 93 ? 4.705 13.771 -19.074 1.00 88.69 93 TRP A C 1
ATOM 746 O O . TRP A 1 93 ? 3.969 14.270 -18.227 1.00 88.69 93 TRP A O 1
ATOM 756 N N . GLU A 1 94 ? 6.012 14.035 -19.162 1.00 88.19 94 GLU A N 1
ATOM 757 C CA . GLU A 1 94 ? 6.732 14.949 -18.266 1.00 88.19 94 GLU A CA 1
ATOM 758 C C . GLU A 1 94 ? 6.501 14.606 -16.783 1.00 88.19 94 GLU A C 1
ATOM 760 O O . GLU A 1 94 ? 6.971 13.575 -16.307 1.00 88.19 94 GLU A O 1
ATOM 765 N N . SER A 1 95 ? 5.786 15.450 -16.039 1.00 84.94 95 SER A N 1
ATOM 766 C CA . SER A 1 95 ? 5.475 15.248 -14.621 1.00 84.94 95 SER A CA 1
ATOM 767 C C . SER A 1 95 ? 4.203 14.426 -14.387 1.00 84.94 95 SER A C 1
ATOM 769 O O . SER A 1 95 ? 3.983 13.943 -13.276 1.00 84.94 95 SER A O 1
ATOM 771 N N . LEU A 1 96 ? 3.380 14.219 -15.418 1.00 85.56 96 LEU A N 1
ATOM 772 C CA . LEU A 1 96 ? 2.131 13.474 -15.329 1.00 85.56 96 LEU A CA 1
ATOM 773 C C . LEU A 1 96 ? 2.360 11.989 -15.633 1.00 85.56 96 LEU A C 1
ATOM 775 O O . LEU A 1 96 ? 2.987 11.606 -16.624 1.00 85.56 96 LEU A O 1
ATOM 779 N N . SER A 1 97 ? 1.811 11.124 -14.783 1.00 85.75 97 SER A N 1
ATOM 780 C CA . SER A 1 97 ? 1.795 9.678 -15.011 1.00 85.75 97 SER A CA 1
ATOM 781 C C . SER A 1 97 ? 0.398 9.126 -14.780 1.00 85.75 97 SER A C 1
ATOM 783 O O . SER A 1 97 ? -0.226 9.432 -13.769 1.00 85.75 97 SER A O 1
ATOM 785 N N . VAL A 1 98 ? -0.063 8.281 -15.700 1.00 88.25 98 VAL A N 1
ATOM 786 C CA . VAL A 1 98 ? -1.282 7.486 -15.526 1.00 88.25 98 VAL A CA 1
ATOM 787 C C . VAL A 1 98 ? -0.866 6.058 -15.218 1.00 88.25 98 VAL A C 1
ATOM 789 O O . VAL A 1 98 ? -0.147 5.425 -15.997 1.00 88.25 98 VAL A O 1
ATOM 792 N N . THR A 1 99 ? -1.318 5.552 -14.078 1.00 89.69 99 THR A N 1
ATOM 793 C CA . THR A 1 99 ? -1.066 4.186 -13.617 1.00 89.69 99 THR A CA 1
ATOM 794 C C . THR A 1 99 ? -2.380 3.428 -13.513 1.00 89.69 99 THR A C 1
ATOM 796 O O . THR A 1 99 ? -3.345 3.952 -12.963 1.00 89.69 99 THR A O 1
ATOM 799 N N . GLY A 1 100 ? -2.408 2.198 -14.016 1.00 90.44 100 GLY A N 1
ATOM 800 C CA . GLY A 1 100 ? -3.482 1.241 -13.761 1.00 90.44 100 GLY A CA 1
ATOM 801 C C . GLY A 1 100 ? -2.940 0.082 -12.938 1.00 90.44 100 GLY A C 1
ATOM 802 O O . GLY A 1 100 ? -1.749 -0.213 -13.007 1.00 90.44 100 GLY A O 1
ATOM 803 N N . GLY A 1 101 ? -3.786 -0.578 -12.161 1.00 91.06 101 GLY A N 1
ATOM 804 C CA . GLY A 1 101 ? -3.330 -1.664 -11.310 1.00 91.06 101 GLY A CA 1
ATOM 805 C C . GLY A 1 101 ? -4.445 -2.565 -10.835 1.00 91.06 101 GLY A C 1
ATOM 806 O O . GLY A 1 101 ? -5.625 -2.299 -11.062 1.00 91.06 101 GLY A O 1
ATOM 807 N N . ILE A 1 102 ? -4.030 -3.643 -10.188 1.00 92.62 102 ILE A N 1
ATOM 808 C CA . ILE A 1 102 ? -4.903 -4.597 -9.516 1.00 92.62 102 ILE A CA 1
ATOM 809 C C . ILE A 1 102 ? -4.451 -4.728 -8.071 1.00 92.62 102 ILE A C 1
ATOM 811 O O . ILE A 1 102 ? -3.263 -4.624 -7.768 1.00 92.62 102 ILE A O 1
ATOM 815 N N . GLY A 1 103 ? -5.394 -4.981 -7.180 1.00 89.00 103 GLY A N 1
ATOM 816 C CA . GLY A 1 103 ? -5.090 -5.195 -5.780 1.00 89.00 103 GLY A CA 1
ATOM 817 C C . GLY A 1 103 ? -6.147 -6.041 -5.108 1.00 89.00 103 GLY A C 1
ATOM 818 O O . GLY A 1 103 ? -7.239 -6.244 -5.640 1.00 89.00 103 GLY A O 1
ATOM 819 N N . TYR A 1 104 ? -5.783 -6.541 -3.940 1.00 88.75 104 TYR A N 1
ATOM 820 C CA . TYR A 1 104 ? -6.660 -7.277 -3.056 1.00 88.75 104 TYR A CA 1
ATOM 821 C C . TYR A 1 104 ? -6.524 -6.706 -1.651 1.00 88.75 104 TYR A C 1
ATOM 823 O O . TYR A 1 104 ? -5.408 -6.464 -1.187 1.00 88.75 104 TYR A O 1
ATOM 831 N N . VAL A 1 105 ? -7.659 -6.510 -0.988 1.00 87.56 105 VAL A N 1
ATOM 832 C CA . VAL A 1 105 ? -7.733 -6.099 0.413 1.00 87.56 105 VAL A CA 1
ATOM 833 C C . VAL A 1 105 ? -8.510 -7.170 1.159 1.00 87.56 105 VAL A C 1
ATOM 835 O O . VAL A 1 105 ? -9.617 -7.525 0.761 1.00 87.56 105 VAL A O 1
ATOM 838 N N . GLY A 1 106 ? -7.904 -7.706 2.212 1.00 85.50 106 GLY A N 1
ATOM 839 C CA . GLY A 1 106 ? -8.586 -8.531 3.200 1.00 85.50 106 GLY A CA 1
ATOM 840 C C . GLY A 1 106 ? -8.759 -7.738 4.486 1.00 85.50 106 GLY A C 1
ATOM 841 O O . GLY A 1 106 ? -7.850 -7.000 4.866 1.00 85.50 106 GLY A O 1
ATOM 842 N N . ASN A 1 107 ? -9.897 -7.913 5.147 1.00 86.62 107 ASN A N 1
ATOM 843 C CA . ASN A 1 107 ? -10.176 -7.306 6.440 1.00 86.62 107 ASN A CA 1
ATOM 844 C C . ASN A 1 107 ? -10.672 -8.350 7.441 1.00 86.62 107 ASN A C 1
ATOM 846 O O . ASN A 1 107 ? -11.184 -9.400 7.046 1.00 86.62 107 ASN A O 1
ATOM 850 N N . ASP A 1 108 ? -10.468 -8.074 8.726 1.00 83.06 108 ASP A N 1
ATOM 851 C CA . ASP A 1 108 ? -11.023 -8.858 9.834 1.00 83.06 108 ASP A CA 1
ATOM 852 C C . ASP A 1 108 ? -12.294 -8.220 10.415 1.00 83.06 108 ASP A C 1
ATOM 854 O O . ASP A 1 108 ? -12.688 -8.546 11.535 1.00 83.06 108 ASP A O 1
ATOM 858 N N . TYR A 1 109 ? -12.942 -7.329 9.653 1.00 75.00 109 TYR A N 1
ATOM 859 C CA . TYR A 1 109 ? -14.207 -6.738 10.059 1.00 75.00 109 TYR A CA 1
ATOM 860 C C . TYR A 1 109 ? -15.255 -7.846 10.151 1.00 75.00 109 TYR A C 1
ATOM 862 O O . TYR A 1 109 ? -15.655 -8.446 9.147 1.00 75.00 109 TYR A O 1
ATOM 870 N N . GLU A 1 110 ? -15.696 -8.149 11.371 1.00 65.69 110 GLU A N 1
ATOM 871 C CA . GLU A 1 110 ? -16.867 -8.987 11.564 1.00 65.69 110 GLU A CA 1
ATOM 872 C C . GLU A 1 110 ? -18.047 -8.221 10.978 1.00 65.69 110 GLU A C 1
ATOM 874 O O . GLU A 1 110 ? -18.478 -7.223 11.547 1.00 65.69 110 GLU A O 1
ATOM 879 N N . VAL A 1 111 ? -18.545 -8.668 9.818 1.00 57.88 111 VAL A N 1
ATOM 880 C CA . VAL A 1 111 ? -19.783 -8.152 9.227 1.00 57.88 111 VAL A CA 1
ATOM 881 C C . VAL A 1 111 ? -20.855 -8.285 10.298 1.00 57.88 111 VAL A C 1
ATOM 883 O O . VAL A 1 111 ? -21.377 -9.377 10.542 1.00 57.88 111 VAL A O 1
ATOM 886 N N . LEU A 1 112 ? -21.127 -7.182 10.991 1.00 49.94 112 LEU A N 1
ATOM 887 C CA . LEU A 1 112 ? -22.125 -7.124 12.032 1.00 49.94 112 LEU A CA 1
ATOM 888 C C . LEU A 1 112 ? -23.424 -7.639 11.430 1.00 49.94 112 LEU A C 1
ATOM 890 O O . LEU A 1 112 ? -24.059 -6.974 10.616 1.00 49.94 112 LEU A O 1
ATOM 894 N N . SER A 1 113 ? -23.884 -8.783 11.923 1.00 44.00 113 SER A N 1
ATOM 895 C CA . SER A 1 113 ? -25.245 -9.305 11.731 1.00 44.00 113 SER A CA 1
ATOM 896 C C . SER A 1 113 ? -26.354 -8.367 12.261 1.00 44.00 113 SER A C 1
ATOM 898 O O . SER A 1 113 ? -27.491 -8.791 12.450 1.00 44.00 113 SER A O 1
ATOM 900 N N . LYS A 1 114 ? -26.026 -7.097 12.536 1.00 42.19 114 LYS A N 1
ATOM 901 C CA . LYS A 1 114 ? -26.872 -6.062 13.131 1.00 42.19 114 LYS A CA 1
ATOM 902 C C . LYS A 1 114 ? -26.935 -4.760 12.333 1.00 42.19 114 LYS A C 1
ATOM 904 O O . LYS A 1 114 ? -27.826 -3.964 12.615 1.00 42.19 114 LYS A O 1
ATOM 909 N N . ALA A 1 115 ? -26.060 -4.541 11.351 1.00 44.03 115 ALA A N 1
ATOM 910 C CA . ALA A 1 115 ? -26.286 -3.481 10.381 1.00 44.03 115 ALA A CA 1
ATOM 911 C C . ALA A 1 115 ? -27.294 -4.027 9.365 1.00 44.03 115 ALA A C 1
ATOM 913 O O . ALA A 1 115 ? -26.964 -4.907 8.571 1.00 44.03 115 ALA A O 1
ATOM 914 N N . GLU A 1 116 ? -28.546 -3.576 9.457 1.00 35.31 116 GLU A N 1
ATOM 915 C CA . GLU A 1 116 ? -29.549 -3.834 8.427 1.00 35.31 116 GLU A CA 1
ATOM 916 C C . GLU A 1 116 ? -28.934 -3.552 7.051 1.00 35.31 116 GLU A C 1
ATOM 918 O O . GLU A 1 116 ? -28.381 -2.484 6.785 1.00 35.31 116 GLU A O 1
ATOM 923 N N . ASP A 1 117 ? -28.989 -4.591 6.233 1.00 39.91 117 ASP A N 1
ATOM 924 C CA . ASP A 1 117 ? -28.447 -4.740 4.895 1.00 39.91 117 ASP A CA 1
ATOM 925 C C . ASP A 1 117 ? -28.430 -3.426 4.086 1.00 39.91 117 ASP A C 1
ATOM 927 O O . ASP A 1 117 ? -29.453 -2.954 3.589 1.00 39.91 117 ASP A O 1
ATOM 931 N N . THR A 1 118 ? -27.248 -2.827 3.922 1.00 37.94 118 THR A N 1
ATOM 932 C CA . THR A 1 118 ? -27.007 -1.778 2.912 1.00 37.94 118 THR A CA 1
ATOM 933 C C . THR A 1 118 ? -25.800 -2.103 2.039 1.00 37.94 118 THR A C 1
ATOM 935 O O . THR A 1 118 ? -25.156 -1.216 1.477 1.00 37.94 118 THR A O 1
ATOM 938 N N . SER A 1 119 ? -25.541 -3.400 1.839 1.00 34.50 119 SER A N 1
ATOM 939 C CA . SER A 1 119 ? -24.609 -3.903 0.829 1.00 34.50 119 SER A CA 1
ATOM 940 C C . SER A 1 119 ? -25.194 -3.714 -0.576 1.00 34.50 119 SER A C 1
ATOM 942 O O . SER A 1 119 ? -25.494 -4.670 -1.288 1.00 34.50 119 SER A O 1
ATOM 944 N N . ASN A 1 120 ? -25.370 -2.464 -1.004 1.00 32.56 120 ASN A N 1
ATOM 945 C CA . ASN A 1 120 ? -25.535 -2.173 -2.418 1.00 32.56 120 ASN A CA 1
ATOM 946 C C . ASN A 1 120 ? -24.175 -2.353 -3.092 1.00 32.56 120 ASN A C 1
ATOM 948 O O . ASN A 1 120 ? -23.201 -1.668 -2.789 1.00 32.56 120 ASN A O 1
ATOM 952 N N . LEU A 1 121 ? -24.123 -3.312 -4.010 1.00 28.78 121 LEU A N 1
ATOM 953 C CA . LEU A 1 121 ? -23.016 -3.541 -4.925 1.00 28.78 121 LEU A CA 1
ATOM 954 C C . LEU A 1 121 ? -22.723 -2.238 -5.699 1.00 28.78 121 LEU A C 1
ATOM 956 O O . LEU A 1 121 ? -23.454 -1.885 -6.626 1.00 28.78 121 LEU A O 1
ATOM 960 N N . PHE A 1 122 ? -21.660 -1.514 -5.347 1.00 31.72 122 PHE A N 1
ATOM 961 C CA . PHE A 1 122 ? -21.220 -0.354 -6.124 1.00 31.72 122 PHE A CA 1
ATOM 962 C C . PHE A 1 122 ? -20.118 -0.765 -7.102 1.00 31.72 122 PHE A C 1
ATOM 964 O O . PHE A 1 122 ? -18.959 -0.955 -6.739 1.00 31.72 122 PHE A O 1
ATOM 971 N N . PHE A 1 123 ? -20.480 -0.869 -8.383 1.00 29.50 123 PHE A N 1
ATOM 972 C CA . PHE A 1 123 ? -19.513 -0.809 -9.475 1.00 29.50 123 PHE A CA 1
ATOM 973 C C . PHE A 1 123 ? -19.041 0.642 -9.627 1.00 29.50 123 PHE A C 1
ATOM 975 O O . PHE A 1 123 ? -19.804 1.501 -10.072 1.00 29.50 123 PHE A O 1
ATOM 982 N N . PHE A 1 124 ? -17.778 0.933 -9.310 1.00 28.58 124 PHE A N 1
ATOM 983 C CA . PHE A 1 124 ? -17.189 2.224 -9.662 1.00 28.58 124 PHE A CA 1
ATOM 984 C C . PHE A 1 124 ? -16.843 2.250 -11.155 1.00 28.58 124 PHE A C 1
ATOM 986 O O . PHE A 1 124 ? -15.778 1.812 -11.581 1.00 28.58 124 PHE A O 1
ATOM 993 N N . TYR A 1 125 ? -17.759 2.793 -11.958 1.00 25.86 125 TYR A N 1
ATOM 994 C CA . TYR A 1 125 ? -17.477 3.262 -13.312 1.00 25.86 125 TYR A CA 1
ATOM 995 C C . TYR A 1 125 ? -17.249 4.774 -13.247 1.00 25.86 125 TYR A C 1
ATOM 997 O O . TYR A 1 125 ? -18.183 5.526 -12.973 1.00 25.86 125 TYR A O 1
ATOM 1005 N N . ARG A 1 126 ? -16.021 5.248 -13.489 1.00 24.77 126 ARG A N 1
ATOM 1006 C CA . ARG A 1 126 ? -15.748 6.687 -13.624 1.00 24.77 126 ARG A CA 1
ATOM 1007 C C . ARG A 1 126 ? -15.510 7.015 -15.093 1.00 24.77 126 ARG A C 1
ATOM 1009 O O . ARG A 1 126 ? -14.528 6.577 -15.685 1.00 24.77 126 ARG A O 1
ATOM 1016 N N . LYS A 1 127 ? -16.457 7.751 -15.676 1.00 26.73 127 LYS A N 1
ATOM 1017 C CA . LYS A 1 127 ? -16.385 8.316 -17.028 1.00 26.73 127 LYS A CA 1
ATOM 1018 C C . LYS A 1 127 ? -15.637 9.660 -16.966 1.00 26.73 127 LYS A C 1
ATOM 1020 O O . LYS A 1 127 ? -15.769 10.356 -15.962 1.00 26.73 127 LYS A O 1
ATOM 1025 N N . PHE A 1 128 ? -14.846 9.920 -18.012 1.00 41.78 128 PHE A N 1
ATOM 1026 C CA . PHE A 1 128 ? -13.898 11.027 -18.221 1.00 41.78 128 PHE A CA 1
ATOM 1027 C C . PHE A 1 128 ? -14.357 12.407 -17.746 1.00 41.78 128 PHE A C 1
ATOM 1029 O O . PHE A 1 128 ? -15.523 12.762 -18.029 1.00 41.78 128 PHE A O 1
#

Sequence (128 aa):
MMKIVLFVFVLLVSTVISSQDSYENGSIDFGLGAVISVGLQEEVGFNIRSQFTSSTKKSTYIVEYNRFFIKEFENTEVYNDFGVAYNVRLIHWESLSVTGGIGYVGNDYEVLSKAEDTSNLFFFYRKF

pLDDT: mean 74.37, std 19.32, range [24.77, 92.62]

Secondary structure (DSSP, 8-state):
-HHHHHHHHHHHHHHHHTT--SSSPPEEEEEEEEEEEESSSEEEEEEEEEEEE-TTSSEEEEEEEEEEEEEETTEEEEEEEEEEEEEEEEEEETTEEEEEEEEEEEE-----TTS-------------

Organism: Aquimarina amphilecti (NCBI:txid1038014)

Foldseek 3Di:
DVVVVVVVVVVVVVVVVVPPPDPLAWDKDWDKAWDWDDDPFTKIWIKIKIKTQGSVSFKIKIWMKIWIWTDDPPDTDIKIKIKIKMKGFPDDDPPDTDIDIDMDMDMPPPPPPPPPDPPDDDDDDDDD

Radius of gyration: 19.54 Å; chains: 1; bounding box: 55×28×46 Å